Protein AF-A0A2M7PVW4-F1 (afdb_monomer_lite)

pLDDT: mean 93.41, std 4.66, range [71.19, 97.44]

Secondary structure (DSSP, 8-state):
-PPEEEEEEETTTTEEEEEEEE---S-HHHHHHHHHHHHTT---SSGGG---

Foldseek 3Di:
DDWDWDKDQQPVVRDIDIHDTHDDPPPPVVSVVVNVVVCPPRHDPCNVPDPD

Structure (mmCIF, N/CA/C/O backbone):
data_AF-A0A2M7PVW4-F1
#
_entry.id   AF-A0A2M7PVW4-F1
#
loop_
_atom_site.group_PDB
_atom_site.id
_atom_site.type_symbol
_atom_site.label_atom_id
_atom_site.label_alt_id
_atom_site.label_comp_id
_atom_site.label_asym_id
_atom_site.label_entity_id
_atom_site.label_seq_id
_atom_site.pdbx_PDB_ins_code
_atom_site.Cartn_x
_atom_site.Cartn_y
_atom_site.Cartn_z
_atom_site.occupancy
_atom_site.B_iso_or_equiv
_atom_site.auth_seq_id
_atom_site.auth_comp_id
_atom_site.auth_asym_id
_atom_site.auth_atom_id
_atom_site.pdbx_PDB_model_num
ATOM 1 N N . LYS A 1 1 ? -7.959 -4.305 18.595 1.00 71.19 1 LYS A N 1
ATOM 2 C CA . LYS A 1 1 ? -7.853 -4.131 17.125 1.00 71.19 1 LYS A CA 1
ATOM 3 C C . LYS A 1 1 ? -6.394 -4.334 16.742 1.00 71.19 1 LYS A C 1
ATOM 5 O O . LYS A 1 1 ? -5.549 -3.796 17.446 1.00 71.19 1 LYS A O 1
ATOM 10 N N . VAL A 1 2 ? -6.107 -5.138 15.718 1.00 85.62 2 VAL A N 1
ATOM 11 C CA . VAL A 1 2 ? -4.732 -5.414 15.263 1.00 85.62 2 VAL A CA 1
ATOM 12 C C . VAL A 1 2 ? -4.407 -4.451 14.115 1.00 85.62 2 VAL A C 1
ATOM 14 O O . VAL A 1 2 ? -5.218 -4.364 13.193 1.00 85.62 2 VAL A O 1
ATOM 17 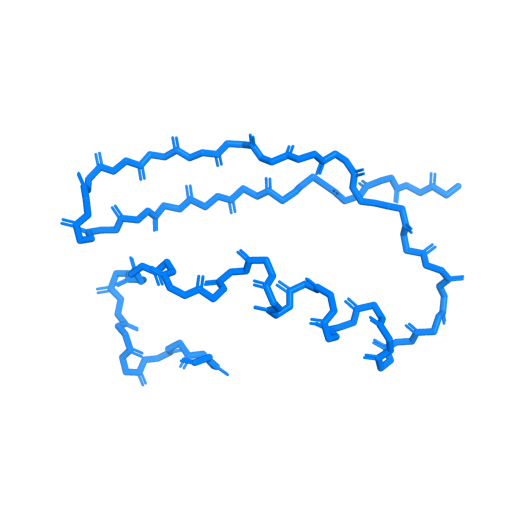N N . PRO A 1 3 ? -3.299 -3.692 14.174 1.00 91.62 3 PRO A N 1
ATOM 18 C CA . PRO A 1 3 ? -2.907 -2.809 13.083 1.00 91.62 3 PRO A CA 1
ATOM 19 C C . PRO A 1 3 ? -2.395 -3.602 11.877 1.00 91.62 3 PRO A C 1
ATOM 21 O O . PRO A 1 3 ? -1.754 -4.642 12.024 1.00 91.62 3 PRO A O 1
ATOM 24 N N . LEU A 1 4 ? -2.642 -3.066 10.686 1.00 93.25 4 LEU A N 1
ATOM 25 C CA . LEU A 1 4 ? -2.079 -3.528 9.422 1.00 93.25 4 LEU A CA 1
ATOM 26 C C . LEU A 1 4 ? -0.922 -2.600 9.065 1.00 93.25 4 LEU A C 1
ATO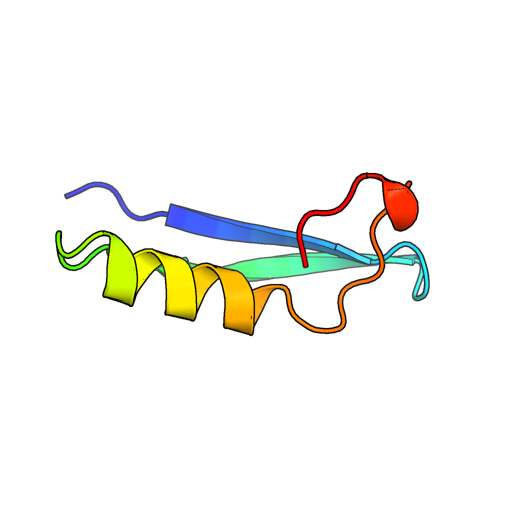M 28 O O . LEU A 1 4 ? -1.119 -1.398 8.940 1.00 93.25 4 LEU A O 1
ATOM 32 N N . VAL A 1 5 ? 0.285 -3.126 8.905 1.00 94.94 5 VAL A N 1
ATOM 33 C CA . VAL A 1 5 ? 1.411 -2.323 8.411 1.00 94.94 5 VAL A CA 1
ATOM 34 C C . VAL A 1 5 ? 1.501 -2.532 6.911 1.00 94.94 5 VAL A C 1
ATOM 36 O O . VAL A 1 5 ? 1.640 -3.666 6.453 1.00 94.94 5 VAL A O 1
ATOM 39 N N . PHE A 1 6 ? 1.385 -1.451 6.145 1.00 95.00 6 PHE A N 1
ATOM 40 C CA . PHE A 1 6 ? 1.552 -1.535 4.700 1.00 95.00 6 PHE A CA 1
ATOM 41 C C . PHE A 1 6 ? 3.032 -1.652 4.364 1.00 95.00 6 PHE A C 1
ATOM 43 O O . PHE A 1 6 ? 3.847 -0.925 4.918 1.00 95.00 6 PHE A O 1
ATOM 50 N N . SER A 1 7 ? 3.377 -2.545 3.447 1.00 95.62 7 SER A N 1
ATOM 51 C CA . SER A 1 7 ? 4.749 -2.727 2.977 1.00 95.62 7 SER A CA 1
ATOM 52 C C . SER A 1 7 ? 4.713 -3.056 1.498 1.00 95.62 7 SER A C 1
ATOM 54 O O . SER A 1 7 ? 3.798 -3.742 1.042 1.00 95.62 7 SER A O 1
ATOM 56 N N . TYR A 1 8 ? 5.703 -2.591 0.743 1.00 96.06 8 TYR A N 1
ATOM 57 C CA . TYR A 1 8 ? 5.733 -2.781 -0.702 1.00 96.06 8 TYR A CA 1
ATOM 58 C C . TYR A 1 8 ? 7.132 -3.085 -1.232 1.00 96.06 8 TYR A C 1
ATOM 60 O O . TYR A 1 8 ? 8.147 -2.787 -0.600 1.00 96.06 8 TYR A O 1
ATOM 68 N N . LEU A 1 9 ? 7.148 -3.652 -2.438 1.00 96.81 9 LEU A N 1
ATOM 69 C CA . LEU A 1 9 ? 8.321 -3.794 -3.290 1.00 96.81 9 LEU A CA 1
ATOM 70 C C . LEU A 1 9 ? 8.008 -3.120 -4.626 1.00 96.81 9 LEU A C 1
ATOM 72 O O . LEU A 1 9 ? 7.128 -3.583 -5.352 1.00 96.81 9 LEU A O 1
ATOM 76 N N . ASP A 1 10 ? 8.718 -2.041 -4.938 1.00 97.12 10 ASP A N 1
ATOM 77 C CA . ASP A 1 10 ? 8.619 -1.363 -6.228 1.00 97.12 10 ASP A CA 1
ATOM 78 C C . ASP A 1 10 ? 9.720 -1.899 -7.150 1.00 97.12 10 ASP A C 1
ATOM 80 O O . ASP A 1 10 ? 10.897 -1.551 -7.026 1.00 97.12 10 ASP A O 1
ATOM 84 N N . TYR A 1 11 ? 9.341 -2.771 -8.084 1.00 96.31 11 TYR A N 1
ATOM 85 C CA . TYR A 1 11 ? 10.262 -3.387 -9.043 1.00 96.31 11 TYR A CA 1
ATOM 86 C C . TYR A 1 11 ? 10.745 -2.414 -10.123 1.00 96.31 11 TYR A C 1
ATOM 88 O O . TYR A 1 11 ? 11.809 -2.641 -10.701 1.00 96.31 11 TYR A O 1
ATOM 96 N N . GLY A 1 12 ? 9.998 -1.336 -10.381 1.00 96.12 12 GLY A N 1
ATOM 97 C CA . GLY A 1 12 ? 10.396 -0.285 -11.315 1.00 96.12 12 GLY A CA 1
ATOM 98 C C . GLY A 1 12 ? 11.551 0.540 -10.756 1.00 96.12 12 GLY A C 1
ATOM 99 O O . GLY A 1 12 ? 12.498 0.8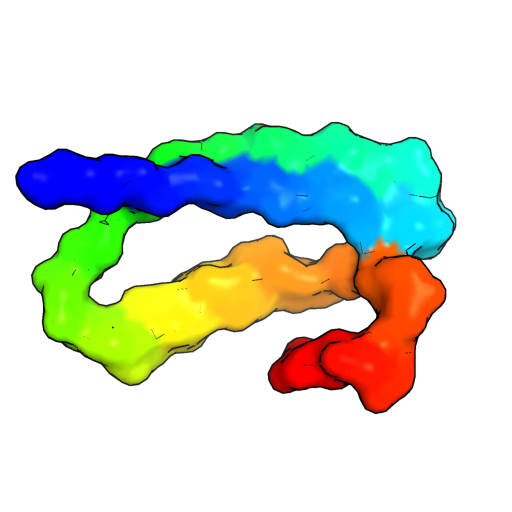49 -11.479 1.00 96.12 12 GLY A O 1
ATOM 100 N N . LYS A 1 13 ? 11.510 0.827 -9.449 1.00 97.44 13 LYS A N 1
ATOM 101 C CA . LYS A 1 13 ? 12.552 1.592 -8.738 1.00 97.44 13 LYS A CA 1
ATOM 102 C C . LYS A 1 13 ? 13.624 0.729 -8.071 1.00 97.44 13 LYS A C 1
ATOM 104 O O . LYS A 1 13 ? 14.695 1.235 -7.760 1.00 97.44 13 LYS A O 1
ATOM 109 N N . LYS A 1 14 ? 13.368 -0.573 -7.899 1.00 96.81 14 LYS A N 1
ATOM 110 C CA . LYS A 1 14 ? 14.189 -1.513 -7.110 1.00 96.81 14 LYS A CA 1
ATOM 111 C C . LYS A 1 14 ? 14.304 -1.102 -5.641 1.00 96.81 14 LYS A C 1
ATOM 113 O O . LYS A 1 14 ? 15.363 -1.224 -5.031 1.00 96.81 14 LYS A O 1
ATOM 118 N N . GLU A 1 15 ? 13.193 -0.647 -5.080 1.00 97.44 15 GLU A N 1
ATOM 119 C CA . GLU A 1 15 ? 13.105 -0.177 -3.700 1.00 97.44 15 GLU A CA 1
ATOM 120 C C . GLU A 1 15 ? 12.084 -0.999 -2.913 1.00 97.44 15 GLU A C 1
ATOM 122 O O . GLU A 1 15 ? 11.133 -1.559 -3.465 1.00 97.44 15 GLU A O 1
ATOM 127 N N . ALA A 1 16 ? 12.292 -1.062 -1.602 1.00 96.94 16 ALA A N 1
ATOM 128 C CA . ALA A 1 16 ? 11.361 -1.646 -0.653 1.00 96.94 16 ALA A CA 1
ATOM 129 C C . ALA A 1 16 ? 11.004 -0.591 0.389 1.00 96.94 16 ALA A C 1
ATOM 131 O O . ALA A 1 16 ? 11.871 0.162 0.836 1.00 96.94 16 ALA A O 1
ATOM 132 N N . GLY A 1 17 ? 9.737 -0.553 0.787 1.00 96.06 17 GLY A N 1
ATOM 133 C CA . GLY A 1 17 ? 9.249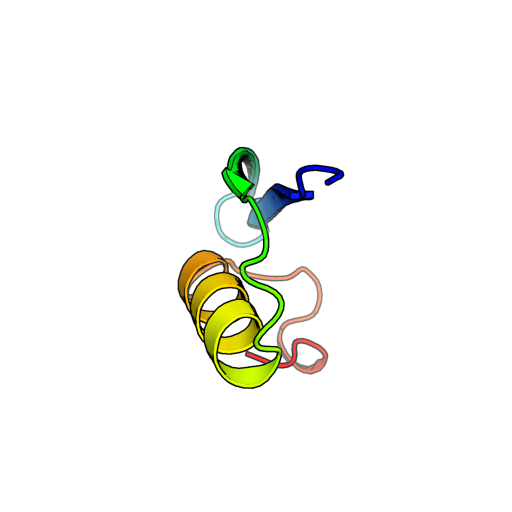 0.412 1.761 1.00 96.06 17 GLY A CA 1
ATOM 134 C C . GLY A 1 17 ? 8.350 -0.237 2.796 1.00 96.06 17 GLY A C 1
ATOM 135 O O . GLY A 1 17 ? 7.595 -1.161 2.492 1.00 96.06 17 GLY A O 1
ATOM 136 N N . ILE A 1 18 ? 8.429 0.284 4.017 1.00 96.12 18 ILE A N 1
ATOM 137 C CA . ILE A 1 18 ? 7.483 0.002 5.093 1.00 96.12 18 ILE A CA 1
ATOM 138 C C . ILE A 1 18 ? 6.746 1.307 5.376 1.00 96.12 18 ILE A C 1
ATOM 140 O O . ILE A 1 18 ? 7.353 2.344 5.644 1.00 96.12 18 ILE A O 1
ATOM 144 N N . GLY A 1 19 ? 5.432 1.252 5.238 1.00 90.88 19 GLY A N 1
ATOM 145 C CA . GLY A 1 19 ? 4.506 2.345 5.447 1.00 90.88 19 GLY A CA 1
ATOM 146 C C . GLY A 1 19 ? 4.027 2.472 6.892 1.00 90.88 19 GLY A C 1
ATOM 147 O O . GLY A 1 19 ? 4.476 1.755 7.790 1.00 90.88 19 GLY A O 1
ATOM 148 N N . PRO A 1 20 ? 3.092 3.403 7.129 1.00 91.56 20 PRO A N 1
ATOM 149 C CA . PRO A 1 20 ? 2.508 3.605 8.444 1.00 91.56 20 PRO A CA 1
ATOM 150 C C . PRO A 1 20 ? 1.638 2.413 8.864 1.00 91.56 20 PRO A C 1
ATOM 152 O O . PRO A 1 20 ? 1.125 1.655 8.039 1.00 91.56 20 PRO A O 1
ATOM 155 N N . ALA A 1 21 ? 1.419 2.288 10.173 1.00 94.19 21 ALA A N 1
ATOM 156 C CA . ALA A 1 21 ? 0.401 1.396 10.707 1.00 94.19 21 ALA A CA 1
ATOM 157 C C . ALA A 1 21 ? -0.997 1.943 10.374 1.00 94.19 21 ALA A C 1
ATOM 159 O O . ALA A 1 21 ? -1.375 3.035 10.801 1.00 94.19 21 ALA A O 1
ATOM 160 N N . PHE A 1 22 ? -1.770 1.163 9.633 1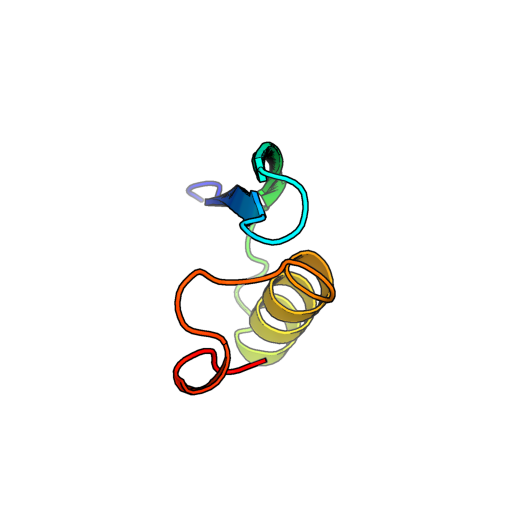.00 94.44 22 PHE A N 1
ATOM 161 C CA . PHE A 1 22 ? -3.168 1.398 9.321 1.00 94.44 22 PHE A CA 1
ATOM 162 C C . PHE A 1 22 ? -4.065 0.664 10.320 1.00 94.44 22 PHE A C 1
ATOM 164 O O . PHE A 1 22 ? -3.899 -0.527 10.591 1.00 94.44 22 PHE A O 1
ATOM 171 N N . TYR A 1 23 ? -5.045 1.378 10.864 1.00 94.31 23 TYR A N 1
ATOM 172 C CA . TYR A 1 23 ? -6.030 0.823 11.783 1.00 94.31 23 TYR A CA 1
ATOM 173 C C . TYR A 1 23 ? -7.375 0.738 11.060 1.00 94.31 23 TYR A C 1
ATOM 175 O O . TYR A 1 23 ? -7.989 1.785 10.844 1.00 94.31 23 TYR A O 1
ATOM 183 N N . PRO A 1 24 ? -7.843 -0.469 10.689 1.00 92.94 24 PRO A N 1
ATOM 184 C CA . PRO A 1 24 ? -9.094 -0.613 9.960 1.00 92.94 24 PRO A CA 1
ATOM 185 C C . PRO A 1 24 ? -10.273 -0.077 10.775 1.00 92.94 24 PRO A C 1
ATOM 187 O O . PRO A 1 24 ? -10.376 -0.264 12.001 1.00 92.94 24 PRO A O 1
ATOM 190 N N . THR A 1 25 ? -11.160 0.617 10.073 1.00 93.06 25 THR A N 1
ATOM 191 C CA . THR A 1 25 ? -12.371 1.215 10.637 1.00 93.06 25 THR A CA 1
ATOM 192 C C . THR A 1 25 ? -13.428 0.148 10.909 1.00 93.06 25 THR A C 1
ATOM 194 O O . THR A 1 25 ? -14.159 0.261 11.897 1.00 93.06 25 THR A O 1
ATOM 197 N N . GLY A 1 26 ? -13.420 -0.926 10.110 1.00 91.56 26 GLY A N 1
ATOM 198 C CA . GLY A 1 26 ? -14.438 -1.978 10.093 1.00 91.56 26 GLY A CA 1
ATOM 199 C C . GLY A 1 26 ? -15.428 -1.835 8.934 1.00 91.56 26 GLY A C 1
ATOM 200 O O . GLY A 1 26 ? -16.220 -2.747 8.718 1.00 91.56 26 GLY A O 1
ATOM 201 N N . ASP A 1 27 ? -15.362 -0.731 8.185 1.00 95.50 27 ASP A N 1
ATOM 202 C CA . ASP A 1 27 ? -16.036 -0.566 6.899 1.00 95.50 27 ASP A CA 1
ATOM 203 C C . ASP A 1 27 ? -15.109 -1.083 5.794 1.00 95.50 27 ASP A C 1
ATOM 205 O O . ASP A 1 27 ? -14.049 -0.510 5.528 1.00 95.50 27 ASP A O 1
ATOM 209 N N . TYR A 1 28 ? -15.499 -2.203 5.187 1.00 92.38 28 TYR A N 1
ATOM 210 C CA . TYR A 1 28 ? -14.684 -2.893 4.195 1.00 92.38 28 TYR A CA 1
ATOM 211 C C . TYR A 1 28 ? -14.392 -2.023 2.970 1.00 92.38 28 TYR A C 1
ATOM 213 O O . TYR A 1 28 ? -13.239 -1.945 2.551 1.00 92.38 28 TYR A O 1
ATOM 221 N N . ASP A 1 29 ? -15.406 -1.357 2.418 1.00 96.06 29 ASP A N 1
ATOM 222 C CA . ASP A 1 29 ? -15.275 -0.609 1.167 1.00 96.06 29 ASP A CA 1
ATOM 223 C C . ASP A 1 29 ? -14.382 0.622 1.362 1.00 96.06 29 ASP A C 1
ATOM 225 O O . ASP A 1 29 ? -13.495 0.901 0.548 1.00 96.06 29 ASP A O 1
ATOM 229 N N . GLN A 1 30 ? -14.547 1.326 2.487 1.00 95.38 30 GLN A N 1
ATOM 230 C CA . GLN A 1 30 ? -13.698 2.471 2.825 1.00 95.38 30 GLN A CA 1
ATOM 231 C C . GLN A 1 30 ? -12.256 2.067 3.136 1.00 95.38 30 GLN A C 1
ATOM 233 O O . GLN A 1 30 ? -11.316 2.769 2.746 1.00 95.38 30 GLN A O 1
ATOM 238 N N . ASP A 1 31 ? -12.064 0.970 3.869 1.00 94.81 31 ASP A N 1
ATOM 239 C CA . ASP A 1 31 ? -10.728 0.490 4.212 1.00 94.81 31 ASP A CA 1
ATOM 240 C C . ASP A 1 31 ? -10.006 -0.025 2.954 1.00 94.81 31 ASP A C 1
ATOM 242 O O . ASP A 1 31 ? -8.833 0.300 2.750 1.00 94.81 31 ASP A O 1
ATOM 246 N N . LEU A 1 32 ? -10.710 -0.734 2.061 1.00 93.69 32 LEU A N 1
ATOM 247 C CA . LEU A 1 32 ? -10.169 -1.206 0.786 1.00 93.69 32 LEU A CA 1
AT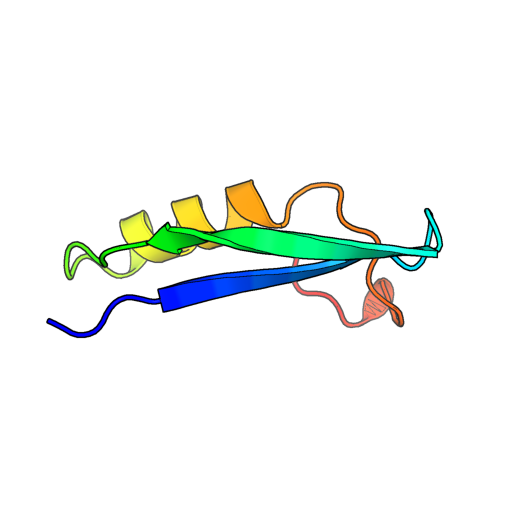OM 248 C C . LEU A 1 32 ? -9.732 -0.043 -0.110 1.00 93.69 32 LEU A C 1
ATOM 250 O O . LEU A 1 32 ? -8.611 -0.072 -0.617 1.00 93.69 32 LEU A O 1
ATOM 254 N N . ALA A 1 33 ? -10.554 1.001 -0.251 1.00 95.06 33 ALA A N 1
ATOM 255 C CA . ALA A 1 33 ? -10.204 2.175 -1.051 1.00 95.06 33 ALA A CA 1
ATOM 256 C C . ALA A 1 33 ? -8.905 2.848 -0.564 1.00 95.06 33 ALA A C 1
ATOM 258 O O . ALA A 1 33 ? -8.061 3.239 -1.369 1.00 95.06 33 ALA A O 1
ATOM 259 N N . LYS A 1 34 ? -8.696 2.931 0.758 1.00 94.69 34 LYS A N 1
ATOM 260 C CA . LYS A 1 34 ? -7.461 3.487 1.347 1.00 94.69 34 LYS A CA 1
ATOM 261 C C . LYS A 1 34 ? -6.245 2.598 1.100 1.00 94.69 34 LYS A C 1
ATOM 263 O O . LYS A 1 34 ? -5.163 3.111 0.819 1.00 94.69 34 LYS A O 1
ATOM 268 N N . ILE A 1 35 ? -6.416 1.279 1.207 1.00 93.81 35 ILE A N 1
ATOM 269 C CA . ILE A 1 35 ? -5.357 0.303 0.915 1.00 93.81 35 ILE A CA 1
ATOM 270 C C . ILE A 1 35 ? -4.947 0.404 -0.560 1.00 93.81 35 ILE A C 1
ATOM 272 O O . ILE A 1 35 ? -3.760 0.449 -0.872 1.00 93.81 35 ILE A O 1
ATOM 276 N N . GLN A 1 36 ? -5.925 0.477 -1.462 1.00 94.12 36 GLN A N 1
ATOM 277 C CA . GLN A 1 36 ? -5.703 0.610 -2.900 1.00 94.12 36 GLN A CA 1
ATOM 278 C C . GLN A 1 36 ? -4.983 1.912 -3.260 1.00 94.12 36 GLN A C 1
ATOM 280 O O . GLN A 1 36 ? -3.998 1.879 -3.997 1.00 94.12 36 GLN A O 1
ATOM 285 N N . GLU A 1 37 ? -5.418 3.040 -2.694 1.00 94.81 37 GLU A N 1
ATOM 286 C CA . GLU A 1 37 ? -4.767 4.333 -2.925 1.00 94.81 37 GLU A CA 1
ATOM 287 C C . GLU A 1 37 ? -3.310 4.332 -2.438 1.00 94.81 37 GLU A C 1
ATOM 289 O O . GLU A 1 37 ? -2.449 4.899 -3.104 1.00 94.81 37 GLU A O 1
ATOM 294 N N . TYR A 1 38 ? -2.995 3.642 -1.334 1.00 94.75 38 TYR A N 1
ATOM 295 C CA . TYR A 1 38 ? -1.615 3.531 -0.844 1.00 94.75 38 TYR A CA 1
ATOM 296 C C . TYR A 1 38 ? -0.679 2.817 -1.832 1.00 94.75 38 TYR A C 1
ATOM 298 O O . TYR A 1 38 ? 0.460 3.242 -2.018 1.00 94.75 38 TYR A O 1
ATOM 306 N N . TYR A 1 39 ? -1.138 1.733 -2.465 1.00 94.62 39 TYR A N 1
ATOM 307 C CA . TYR A 1 39 ? -0.319 0.959 -3.408 1.00 94.62 39 TYR A CA 1
ATOM 308 C C . TYR A 1 39 ? -0.313 1.528 -4.833 1.00 94.62 39 TYR A C 1
ATOM 310 O O . TYR A 1 39 ? 0.382 1.006 -5.710 1.00 94.62 39 TYR A O 1
ATOM 318 N N . LYS A 1 40 ? -1.059 2.605 -5.084 1.00 94.06 40 LYS A N 1
ATOM 319 C CA . LYS A 1 40 ? -1.126 3.253 -6.391 1.00 94.06 40 LYS A CA 1
ATOM 320 C C . LYS A 1 40 ? 0.247 3.772 -6.815 1.00 94.06 40 LYS A C 1
ATOM 322 O O . LYS A 1 40 ? 0.924 4.490 -6.085 1.00 94.06 40 LYS A O 1
ATOM 327 N N . GLY A 1 41 ? 0.652 3.419 -8.032 1.00 92.62 41 GLY A N 1
ATOM 328 C CA . GLY A 1 41 ? 1.946 3.817 -8.592 1.00 92.62 41 GLY A CA 1
ATOM 329 C C . GLY A 1 41 ? 3.134 2.957 -8.151 1.00 92.62 41 GLY A C 1
ATOM 330 O O . GLY A 1 41 ? 4.243 3.205 -8.623 1.00 92.62 41 GLY A O 1
ATOM 331 N N . ILE A 1 42 ? 2.927 1.938 -7.308 1.00 95.44 42 ILE A N 1
ATOM 332 C CA . ILE A 1 42 ? 3.947 0.923 -7.030 1.00 95.44 42 ILE A CA 1
ATOM 333 C C . ILE A 1 42 ? 3.986 -0.084 -8.180 1.00 95.44 42 ILE A C 1
ATOM 335 O O . ILE A 1 42 ? 2.969 -0.670 -8.551 1.00 95.44 42 ILE A O 1
ATOM 339 N N . THR A 1 43 ? 5.177 -0.332 -8.726 1.00 96.38 43 THR A N 1
ATOM 340 C CA . THR A 1 43 ? 5.341 -1.310 -9.807 1.00 96.38 43 THR A CA 1
ATOM 341 C C . THR A 1 43 ? 5.510 -2.718 -9.237 1.00 96.38 43 THR A C 1
ATOM 343 O O . THR A 1 43 ? 6.568 -3.062 -8.706 1.00 96.38 43 THR A O 1
ATOM 346 N N . ALA A 1 44 ? 4.485 -3.558 -9.376 1.00 95.56 44 ALA A N 1
ATOM 347 C CA . ALA A 1 44 ? 4.553 -4.967 -8.994 1.00 95.56 44 ALA A CA 1
ATOM 348 C C . ALA A 1 44 ? 5.517 -5.771 -9.892 1.00 95.56 44 ALA A C 1
ATOM 350 O O . ALA A 1 44 ? 5.776 -5.413 -11.040 1.00 95.56 44 ALA A O 1
ATOM 351 N N . ARG A 1 45 ? 5.993 -6.928 -9.405 1.00 95.31 45 ARG A N 1
ATOM 352 C CA . ARG A 1 45 ? 6.831 -7.858 -10.193 1.00 95.31 45 ARG A CA 1
ATOM 353 C C . ARG A 1 45 ? 6.141 -8.348 -11.468 1.00 95.31 45 ARG A C 1
ATOM 355 O O . ARG A 1 45 ? 6.792 -8.517 -12.495 1.00 95.31 45 ARG A O 1
ATOM 362 N N . TYR A 1 46 ? 4.835 -8.599 -11.376 1.00 95.62 46 TYR A N 1
ATOM 363 C CA . TYR A 1 46 ? 3.982 -9.034 -12.479 1.00 95.62 46 TYR A CA 1
ATOM 364 C C . TYR A 1 46 ? 2.810 -8.053 -12.620 1.00 95.62 46 TYR A C 1
ATOM 366 O O . TYR A 1 46 ? 1.731 -8.324 -12.095 1.00 95.62 46 TYR A O 1
ATOM 374 N N . PRO A 1 47 ? 2.994 -6.910 -13.311 1.00 91.69 47 PRO A N 1
ATOM 375 C CA . PRO A 1 47 ? 1.974 -5.860 -13.376 1.00 91.69 47 PRO A CA 1
ATOM 376 C C . PRO A 1 47 ? 0.624 -6.339 -13.928 1.00 91.69 47 PRO A C 1
ATOM 378 O O . PRO A 1 47 ? -0.418 -5.905 -13.471 1.00 91.69 47 PRO A O 1
ATOM 381 N N . HIS A 1 48 ? 0.629 -7.300 -14.855 1.00 93.94 48 HIS A N 1
ATOM 382 C CA . HIS A 1 48 ? -0.584 -7.869 -15.457 1.00 93.94 48 HIS A CA 1
ATOM 383 C C . HIS A 1 48 ? -1.382 -8.804 -14.526 1.00 93.94 48 HIS A C 1
ATOM 385 O O . HIS A 1 48 ? -2.487 -9.206 -14.875 1.00 93.94 48 HIS A O 1
ATOM 391 N N . GLN A 1 49 ? -0.819 -9.191 -13.377 1.00 92.94 49 GLN A N 1
ATOM 392 C CA . GLN A 1 49 ? -1.498 -9.977 -12.335 1.00 92.94 49 GLN A CA 1
ATOM 393 C C . GLN A 1 49 ? -1.860 -9.116 -11.123 1.00 92.94 49 GLN A C 1
ATOM 395 O O . GLN A 1 49 ? -2.385 -9.628 -10.134 1.00 92.94 49 GLN A O 1
ATOM 400 N N . PHE A 1 50 ? -1.539 -7.823 -11.174 1.00 90.31 50 PHE A N 1
ATOM 401 C CA . PHE A 1 50 ? -1.848 -6.887 -10.115 1.00 90.31 50 PHE A CA 1
ATOM 402 C C . PHE A 1 50 ? -3.246 -6.312 -10.336 1.00 90.31 50 PHE A C 1
ATOM 404 O O . PHE A 1 50 ? -3.658 -6.055 -11.462 1.00 90.31 50 PHE A O 1
ATOM 411 N N . ASN A 1 51 ? -4.000 -6.176 -9.253 1.00 83.00 51 ASN A N 1
ATOM 412 C CA . ASN A 1 51 ? -5.414 -5.806 -9.273 1.00 83.00 51 ASN A CA 1
ATOM 413 C C . ASN A 1 51 ? -5.659 -4.286 -9.270 1.00 83.00 51 ASN A C 1
ATOM 415 O O . ASN A 1 51 ? -6.793 -3.869 -9.036 1.00 83.00 51 ASN A O 1
ATOM 419 N N . LEU A 1 52 ? -4.612 -3.485 -9.477 1.00 77.56 52 LEU A N 1
ATOM 420 C CA . LEU A 1 52 ? -4.609 -2.022 -9.418 1.00 77.56 52 LEU A CA 1
ATOM 421 C C . LEU A 1 52 ? -4.117 -1.411 -10.727 1.00 77.56 52 LEU A C 1
ATOM 423 O O . LEU A 1 52 ? -3.219 -2.017 -11.353 1.00 77.56 52 LEU A O 1
#

Radius of gyration: 12.09 Å; chains: 1; bounding box: 30×14×33 Å

Sequence (52 aa):
KVPLVFSYLDYGKKEAGIGPAFYPTGDYDQDLAKIQEYYKGITARYPHQFNL